Protein AF-A0A7V9F4B5-F1 (afdb_monomer)

Foldseek 3Di:
DKDWDADPVPRDIDIDDDDPVNVVVVVVVVVVVVVVVVVCVVVVPDDDDDDPCLVVDPCVQQDVVNPHPHDDDDDPPDDDPPDD

Mean predicted aligned error: 6.82 Å

Radius of gyration: 18.55 Å; Cα contacts (8 Å, |Δi|>4): 49; chains: 1; bounding box: 40×23×45 Å

Nearest PDB structures (foldseek):
  7el3-assembly1_B  TM=3.269E-01  e=6.698E+00  Acinetobacter baumannii

Secondary structure (DSSP, 8-state):
--EEEE-TTT--EEEE---HHHHHHHHHHHHHHHHHHHHHHHH--------GGGGG-TTGGG-GGGT--PPPPPPS--------

Solvent-accessible surface area (backbone atoms only — not comparable to full-atom values): 5557 Å² total; per-residue (Å²): 115,79,46,75,50,73,41,83,92,79,70,47,72,52,76,47,70,66,54,70,68,54,50,56,53,49,50,54,51,53,52,54,51,49,56,50,49,54,51,26,64,76,70,67,57,79,81,75,77,92,55,83,68,58,83,73,44,91,56,50,77,30,32,60,84,71,76,20,69,67,81,81,81,79,75,96,77,83,79,78,80,83,82,128

pLDDT: mean 90.16, std 13.93, range [37.75, 98.62]

Sequence (84 aa):
RMLQLVYLGNGEMLRYEPDEADLLATERKVEALWQAIQRATASGAWLPRKSVLCGWCDHQALCPAWGGTPPALPETSGREPSSA

Structure (mmCIF, N/CA/C/O backbone):
data_AF-A0A7V9F4B5-F1
#
_entry.id   AF-A0A7V9F4B5-F1
#
loop_
_atom_site.group_PDB
_atom_site.id
_atom_site.type_symbol
_atom_site.label_atom_id
_atom_site.label_alt_id
_atom_site.label_comp_id
_atom_site.label_asym_id
_atom_site.label_entity_id
_atom_site.label_seq_id
_atom_site.pdbx_PDB_ins_code
_atom_site.Cartn_x
_atom_site.Cartn_y
_atom_site.Cartn_z
_atom_site.occupancy
_atom_site.B_iso_or_equiv
_atom_site.auth_seq_id
_atom_site.auth_comp_id
_atom_site.auth_asym_id
_atom_site.auth_atom_id
_atom_site.pdbx_PDB_model_num
ATOM 1 N N . ARG A 1 1 ? 19.395 -9.189 -12.813 1.00 79.19 1 ARG A N 1
ATOM 2 C CA . ARG A 1 1 ? 18.756 -10.504 -13.109 1.00 79.19 1 ARG A CA 1
ATOM 3 C C . ARG A 1 1 ? 17.370 -10.212 -13.676 1.00 79.19 1 ARG A C 1
ATOM 5 O O . ARG A 1 1 ? 16.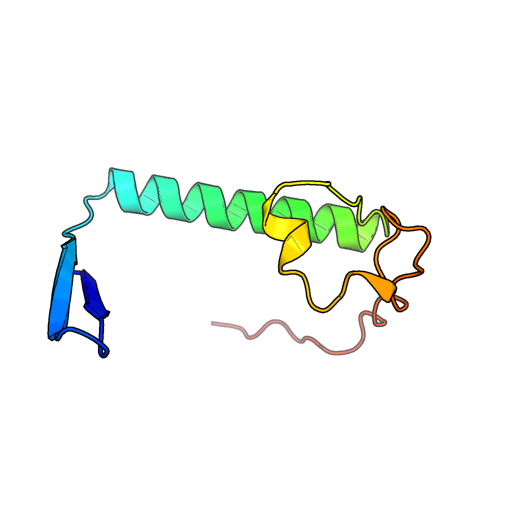727 -9.325 -13.136 1.00 79.19 1 ARG A O 1
ATOM 12 N N . MET A 1 2 ? 16.935 -10.906 -14.732 1.00 90.69 2 MET A N 1
ATOM 13 C CA . MET A 1 2 ? 15.642 -10.656 -15.390 1.00 90.69 2 MET A CA 1
ATOM 14 C C . MET A 1 2 ? 14.457 -11.160 -14.550 1.00 90.69 2 MET A C 1
ATOM 16 O O . MET A 1 2 ? 14.496 -12.277 -14.032 1.00 90.69 2 MET A O 1
ATOM 20 N N . LEU A 1 3 ? 13.409 -10.341 -14.447 1.00 94.00 3 LEU A N 1
ATOM 21 C CA . LEU A 1 3 ? 12.106 -10.670 -13.872 1.00 94.00 3 LEU A CA 1
ATOM 22 C C . LEU A 1 3 ? 11.107 -10.962 -14.990 1.00 94.00 3 LEU A C 1
ATOM 24 O O . LEU A 1 3 ? 11.123 -10.312 -16.037 1.00 94.00 3 LEU A O 1
ATOM 28 N N . GLN A 1 4 ? 10.224 -11.930 -14.758 1.00 95.88 4 GLN A N 1
ATOM 29 C CA . GLN A 1 4 ? 9.234 -12.343 -15.742 1.00 95.88 4 GLN A CA 1
ATOM 30 C C . GLN A 1 4 ? 7.883 -12.617 -15.081 1.00 95.88 4 GLN A C 1
ATOM 32 O O . GLN A 1 4 ? 7.794 -13.432 -14.164 1.00 95.88 4 GLN A O 1
ATOM 37 N N . LEU A 1 5 ? 6.836 -11.959 -15.576 1.00 96.88 5 LEU A N 1
ATOM 38 C CA . LEU A 1 5 ? 5.444 -12.180 -15.194 1.00 96.88 5 LEU A CA 1
ATOM 39 C C . LEU A 1 5 ? 4.726 -12.883 -16.346 1.00 96.88 5 LEU A C 1
ATOM 41 O O . LEU A 1 5 ? 4.724 -12.380 -17.4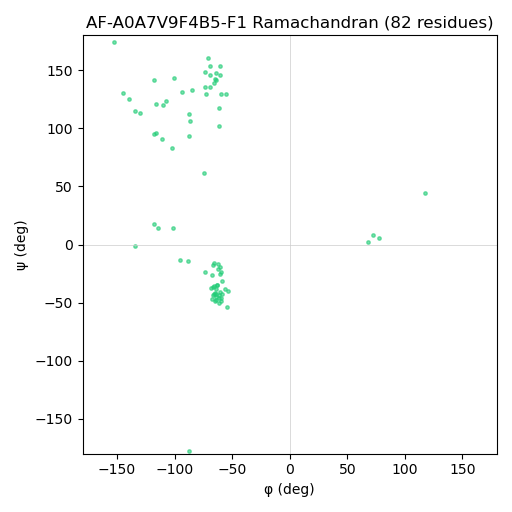67 1.00 96.88 5 LEU A O 1
ATOM 45 N N . VAL A 1 6 ? 4.132 -14.045 -16.071 1.00 96.44 6 VAL A N 1
ATOM 46 C CA . VAL A 1 6 ? 3.418 -14.856 -17.068 1.00 96.44 6 VAL A CA 1
ATOM 47 C C . VAL A 1 6 ? 1.922 -14.825 -16.778 1.00 96.44 6 VAL A C 1
ATOM 49 O O . VAL A 1 6 ? 1.481 -15.267 -15.718 1.00 96.44 6 VAL A O 1
ATOM 52 N N . TYR A 1 7 ? 1.138 -14.337 -17.733 1.00 96.06 7 TYR A N 1
ATOM 53 C CA . TYR A 1 7 ? -0.317 -14.358 -17.692 1.00 96.06 7 TYR A CA 1
ATOM 54 C C . TYR A 1 7 ? -0.829 -15.686 -18.246 1.00 96.06 7 TYR A C 1
ATOM 56 O O . TYR A 1 7 ? -0.820 -15.940 -19.448 1.00 96.06 7 TYR A O 1
ATOM 64 N N . LEU A 1 8 ? -1.308 -16.555 -17.356 1.00 96.38 8 LEU A N 1
ATOM 65 C CA . LEU A 1 8 ? -1.740 -17.906 -17.731 1.00 96.38 8 LEU A CA 1
ATOM 66 C C . LEU A 1 8 ? -2.994 -17.923 -18.623 1.00 96.38 8 LEU A C 1
ATOM 68 O O . LEU A 1 8 ? -3.178 -18.861 -19.390 1.00 96.38 8 LEU A O 1
ATOM 72 N N . GLY A 1 9 ? -3.850 -16.899 -18.540 1.00 95.88 9 GLY A N 1
ATOM 73 C CA . GLY A 1 9 ? -5.111 -16.842 -19.289 1.00 95.88 9 GLY A CA 1
ATOM 74 C C . GLY A 1 9 ? -4.958 -16.562 -20.788 1.00 95.88 9 GLY A C 1
ATOM 75 O O . GLY A 1 9 ? -5.844 -16.916 -21.559 1.00 95.88 9 GLY A O 1
ATOM 76 N N . ASN A 1 10 ? -3.855 -15.937 -21.206 1.00 94.88 10 ASN A N 1
ATOM 77 C CA . ASN A 1 10 ? -3.597 -15.573 -22.605 1.00 94.88 10 ASN A CA 1
ATOM 78 C C . ASN A 1 10 ? -2.173 -15.930 -23.078 1.00 94.88 10 ASN A C 1
ATOM 80 O O . ASN A 1 10 ? -1.841 -15.689 -24.236 1.00 94.88 10 ASN A O 1
ATOM 84 N N . GLY A 1 11 ? -1.333 -16.495 -22.203 1.00 93.38 11 GLY A N 1
ATOM 85 C CA . GLY A 1 11 ? 0.060 -16.840 -22.497 1.00 93.38 11 GLY A CA 1
ATOM 86 C C . GLY A 1 11 ? 1.002 -15.637 -22.606 1.00 93.38 11 GLY A C 1
ATOM 87 O O . GLY A 1 11 ? 2.155 -15.809 -23.000 1.00 93.38 11 GLY A O 1
ATOM 88 N N . GLU A 1 12 ? 0.540 -14.428 -22.277 1.00 97.19 12 GLU A N 1
ATOM 89 C CA . GLU A 1 12 ? 1.343 -13.212 -22.361 1.00 97.19 12 GLU A CA 1
ATOM 90 C C . GLU A 1 12 ? 2.450 -13.203 -21.307 1.00 97.19 12 GLU A C 1
ATOM 92 O O . GLU A 1 12 ? 2.301 -13.707 -20.192 1.00 97.19 12 GLU A O 1
ATOM 97 N N . MET A 1 13 ? 3.588 -12.616 -21.666 1.00 96.44 13 MET A N 1
ATOM 98 C CA . MET A 1 13 ? 4.774 -12.600 -20.830 1.00 96.44 13 MET A CA 1
ATOM 99 C C . MET A 1 13 ? 5.374 -11.201 -20.789 1.00 96.44 13 MET A C 1
ATOM 101 O O . MET A 1 13 ? 5.886 -10.709 -21.793 1.00 96.44 13 MET A O 1
ATOM 105 N N . LEU A 1 14 ? 5.359 -10.588 -19.608 1.00 96.44 14 LEU A N 1
ATOM 106 C CA . LEU A 1 14 ? 6.045 -9.327 -19.355 1.00 96.44 14 LEU A CA 1
ATOM 107 C C . LEU A 1 14 ? 7.429 -9.614 -18.788 1.00 96.44 14 LEU A C 1
ATOM 109 O O . LEU A 1 14 ? 7.574 -10.401 -17.851 1.00 96.44 14 LEU A O 1
ATOM 113 N N . ARG A 1 15 ? 8.448 -8.973 -19.361 1.00 96.38 15 ARG A N 1
ATOM 114 C CA . ARG A 1 15 ? 9.840 -9.072 -18.915 1.00 96.38 15 ARG A CA 1
ATOM 115 C C . ARG A 1 15 ? 10.338 -7.711 -18.478 1.00 96.38 15 ARG A C 1
ATOM 117 O O . ARG A 1 15 ? 10.017 -6.703 -19.102 1.00 96.38 15 ARG A O 1
ATOM 124 N N . TYR A 1 16 ? 11.129 -7.709 -17.419 1.00 94.75 16 TYR A N 1
ATOM 125 C CA . TYR A 1 16 ? 11.712 -6.503 -16.865 1.00 94.75 16 TYR A CA 1
ATOM 126 C C . TYR A 1 16 ? 13.106 -6.800 -16.319 1.00 94.75 16 TYR A C 1
ATOM 128 O O . TYR A 1 16 ? 13.304 -7.769 -15.584 1.00 94.75 16 TYR A O 1
ATOM 136 N N . GLU A 1 17 ? 14.077 -5.975 -16.696 1.00 96.94 17 GLU A N 1
ATOM 137 C CA . GLU A 1 17 ? 15.453 -6.049 -16.214 1.00 96.94 17 GLU A CA 1
ATOM 138 C C . GLU A 1 17 ? 15.717 -4.829 -15.327 1.00 96.94 17 GLU A C 1
ATOM 140 O O . GLU A 1 17 ? 16.080 -3.780 -15.854 1.00 96.94 17 GLU A O 1
ATOM 145 N N . PRO A 1 18 ? 15.480 -4.933 -14.005 1.00 95.06 18 PRO A N 1
ATOM 146 C CA . PRO A 1 18 ? 15.682 -3.808 -13.102 1.00 95.06 18 PRO A CA 1
ATOM 147 C C . PRO A 1 18 ? 17.159 -3.429 -13.028 1.00 95.06 18 PRO A C 1
ATOM 149 O O . PRO A 1 18 ? 18.029 -4.308 -12.938 1.00 95.06 18 PRO A O 1
ATOM 152 N N . ASP A 1 19 ? 17.415 -2.126 -13.009 1.00 96.62 19 ASP A N 1
ATOM 153 C CA . ASP A 1 19 ? 18.725 -1.573 -12.693 1.00 96.62 19 ASP A CA 1
ATOM 154 C C . ASP A 1 19 ? 18.903 -1.365 -11.176 1.00 96.62 19 ASP A C 1
ATOM 156 O O . ASP A 1 19 ? 18.060 -1.730 -10.354 1.00 96.62 19 ASP A O 1
ATOM 160 N N . GLU A 1 20 ? 20.046 -0.817 -10.771 1.00 97.31 20 GLU A N 1
ATOM 161 C CA . GLU A 1 20 ? 20.328 -0.557 -9.358 1.00 97.31 20 GLU A CA 1
ATOM 162 C C . GLU A 1 20 ? 19.366 0.474 -8.743 1.00 97.31 20 GLU A C 1
ATOM 164 O O . GLU A 1 20 ? 18.925 0.312 -7.602 1.00 97.31 20 GLU A O 1
ATOM 169 N N . ALA A 1 21 ? 18.996 1.514 -9.491 1.00 98.06 21 ALA A N 1
ATOM 170 C CA . ALA A 1 21 ? 18.101 2.553 -9.000 1.00 98.06 21 ALA A CA 1
ATOM 171 C C . ALA A 1 21 ? 16.690 2.000 -8.753 1.00 98.06 21 ALA A C 1
ATOM 173 O O . ALA A 1 21 ? 16.052 2.369 -7.760 1.00 98.06 21 ALA A O 1
ATOM 174 N N . ASP A 1 22 ? 16.235 1.076 -9.599 1.00 96.56 22 ASP A N 1
ATOM 175 C CA . ASP A 1 22 ? 14.975 0.352 -9.440 1.00 96.56 22 ASP A CA 1
ATOM 176 C C . ASP A 1 22 ? 14.946 -0.475 -8.148 1.00 96.56 22 ASP A C 1
ATOM 178 O O . ASP A 1 22 ? 13.959 -0.454 -7.397 1.00 96.56 22 ASP A O 1
ATOM 182 N N . LEU A 1 23 ? 16.046 -1.174 -7.852 1.00 96.75 23 LEU A N 1
ATOM 183 C CA . LEU A 1 23 ? 16.187 -1.970 -6.633 1.00 96.75 23 LEU A CA 1
ATOM 184 C C . LEU A 1 23 ? 16.180 -1.078 -5.388 1.00 96.75 23 LEU A C 1
ATOM 186 O O . LEU A 1 23 ? 15.375 -1.304 -4.483 1.00 96.75 23 LEU A O 1
ATOM 190 N N . LEU A 1 24 ? 16.976 -0.006 -5.383 1.00 98.38 24 LEU A N 1
ATOM 191 C CA . LEU A 1 24 ? 17.024 0.956 -4.277 1.00 98.38 24 LEU A CA 1
ATOM 192 C C . LEU A 1 24 ? 15.684 1.677 -4.073 1.00 98.38 24 LEU A C 1
ATOM 194 O O . LEU A 1 24 ? 15.310 2.035 -2.955 1.00 98.38 24 LEU A O 1
ATOM 198 N N . ALA A 1 25 ? 14.940 1.957 -5.145 1.00 98.06 25 ALA A N 1
ATOM 199 C CA . ALA A 1 25 ? 13.601 2.530 -5.040 1.00 98.06 25 ALA A CA 1
ATOM 200 C C . ALA A 1 25 ? 12.600 1.532 -4.442 1.00 98.06 25 ALA A C 1
ATOM 202 O O . ALA A 1 25 ? 11.723 1.930 -3.673 1.00 98.06 25 ALA A O 1
ATOM 203 N N . THR A 1 26 ? 12.722 0.251 -4.786 1.00 97.19 26 THR A N 1
ATOM 204 C CA . THR A 1 26 ? 11.876 -0.816 -4.243 1.00 97.19 26 THR A CA 1
ATOM 205 C C . THR A 1 26 ? 12.154 -1.040 -2.760 1.00 97.19 26 THR A C 1
ATOM 207 O O . THR A 1 26 ? 11.210 -1.044 -1.971 1.00 97.19 26 THR A O 1
ATOM 210 N N . GLU A 1 27 ? 13.425 -1.127 -2.365 1.00 98.38 27 GLU A N 1
ATOM 211 C CA . GLU A 1 27 ? 13.852 -1.253 -0.966 1.00 98.38 27 GLU A CA 1
ATOM 212 C C . GLU A 1 27 ? 13.275 -0.127 -0.103 1.00 98.38 27 GLU A C 1
ATOM 214 O O . GLU A 1 27 ? 12.520 -0.389 0.833 1.00 98.38 27 GLU A O 1
ATOM 219 N N . ARG A 1 28 ? 13.484 1.134 -0.504 1.00 98.62 28 ARG A N 1
ATOM 220 C CA . ARG A 1 28 ? 12.938 2.300 0.210 1.00 98.62 28 ARG A CA 1
ATOM 221 C C . ARG A 1 28 ? 11.419 2.248 0.375 1.00 98.62 28 ARG A C 1
ATOM 223 O O . ARG A 1 28 ? 10.898 2.654 1.413 1.00 98.62 28 ARG A O 1
ATOM 230 N N . LYS A 1 29 ? 10.682 1.769 -0.635 1.00 98.50 29 LYS A N 1
ATOM 231 C CA . LYS A 1 29 ? 9.216 1.620 -0.552 1.00 98.50 29 LYS A CA 1
ATOM 232 C C . LYS A 1 29 ? 8.820 0.550 0.464 1.00 98.50 29 LYS A C 1
ATOM 234 O O . LYS A 1 29 ? 7.889 0.778 1.237 1.00 98.50 29 LYS A O 1
ATOM 239 N N . VAL A 1 30 ? 9.511 -0.590 0.467 1.00 98.62 30 VAL A N 1
ATOM 240 C CA . VAL A 1 30 ? 9.260 -1.689 1.411 1.00 98.62 30 VAL A CA 1
ATOM 241 C C . VAL A 1 30 ? 9.557 -1.242 2.839 1.00 98.62 30 VAL A C 1
ATOM 243 O O . VAL A 1 30 ? 8.710 -1.407 3.716 1.00 98.62 30 VAL A O 1
ATOM 246 N N . GLU A 1 31 ? 10.703 -0.603 3.070 1.00 98.62 31 GLU A N 1
ATOM 247 C CA . GLU A 1 31 ? 11.071 -0.073 4.383 1.00 98.62 31 GLU A CA 1
ATOM 248 C C . GLU A 1 31 ? 10.075 0.982 4.869 1.00 98.62 31 GLU A C 1
ATOM 250 O O . GLU A 1 31 ? 9.600 0.912 6.003 1.00 98.62 31 GLU A O 1
ATOM 255 N N . ALA A 1 32 ? 9.692 1.934 4.014 1.00 98.38 32 ALA A N 1
ATOM 256 C CA . ALA A 1 32 ? 8.721 2.964 4.373 1.00 98.38 32 ALA A CA 1
ATOM 257 C C . ALA A 1 32 ? 7.356 2.366 4.755 1.00 98.38 32 ALA A C 1
ATOM 259 O O . ALA A 1 32 ? 6.740 2.811 5.731 1.00 98.38 32 ALA A O 1
ATOM 260 N N . LEU A 1 33 ? 6.900 1.345 4.020 1.00 97.62 33 LEU A N 1
ATOM 261 C CA . LEU A 1 33 ? 5.677 0.613 4.338 1.00 97.62 33 LEU A CA 1
ATOM 262 C C . LEU A 1 33 ? 5.803 -0.118 5.679 1.00 97.62 33 LEU A C 1
ATOM 264 O O . LEU A 1 33 ? 4.899 -0.019 6.509 1.00 97.62 33 LEU A O 1
ATOM 268 N N . TRP A 1 34 ? 6.929 -0.790 5.927 1.00 97.44 34 TRP A N 1
ATOM 269 C CA . TRP A 1 34 ? 7.182 -1.465 7.198 1.00 97.44 34 TRP A CA 1
ATOM 270 C C . TRP A 1 34 ? 7.162 -0.488 8.375 1.00 97.44 34 TRP A C 1
ATOM 272 O O . TRP A 1 34 ? 6.477 -0.722 9.367 1.00 97.44 34 TRP A O 1
ATOM 282 N N . GLN A 1 35 ? 7.820 0.664 8.247 1.00 98.00 35 GLN A N 1
ATOM 283 C CA . GLN A 1 35 ? 7.800 1.690 9.288 1.00 98.00 35 GLN A CA 1
ATOM 284 C C . GLN A 1 35 ? 6.389 2.247 9.532 1.00 98.00 35 GLN A C 1
ATOM 286 O O . GLN A 1 35 ? 6.033 2.558 10.669 1.00 98.00 35 GLN A O 1
ATOM 291 N N . ALA A 1 36 ? 5.563 2.368 8.489 1.00 96.25 36 ALA A N 1
ATOM 292 C CA . ALA A 1 36 ? 4.163 2.757 8.643 1.00 96.25 36 ALA A CA 1
ATOM 293 C C . ALA A 1 36 ? 3.350 1.693 9.398 1.00 96.25 36 ALA A C 1
ATOM 295 O O . ALA A 1 36 ? 2.596 2.052 10.303 1.00 96.25 36 ALA A O 1
ATOM 296 N N . ILE A 1 37 ? 3.555 0.410 9.086 1.00 93.81 37 ILE A N 1
ATOM 297 C CA . ILE A 1 37 ? 2.939 -0.719 9.798 1.00 93.81 37 ILE A CA 1
ATOM 298 C C . ILE A 1 37 ? 3.347 -0.705 11.272 1.00 93.81 37 ILE A C 1
ATOM 300 O O . ILE A 1 37 ? 2.480 -0.734 12.136 1.00 93.81 37 ILE A O 1
ATOM 304 N N . GLN A 1 38 ? 4.639 -0.567 11.578 1.00 95.25 38 GLN A N 1
ATOM 305 C CA . GLN A 1 38 ? 5.132 -0.533 12.958 1.00 95.25 38 GLN A CA 1
ATOM 306 C C . GLN A 1 38 ? 4.498 0.607 13.768 1.00 95.25 38 GLN A C 1
ATOM 308 O O . GLN A 1 38 ? 4.071 0.398 14.903 1.00 95.25 38 GLN A O 1
ATOM 313 N N . ARG A 1 39 ? 4.368 1.804 13.177 1.00 95.25 39 ARG A N 1
ATOM 314 C CA . ARG A 1 39 ? 3.675 2.932 13.821 1.00 95.25 39 ARG A CA 1
ATOM 315 C C . ARG A 1 39 ? 2.187 2.655 14.044 1.00 95.25 39 ARG A 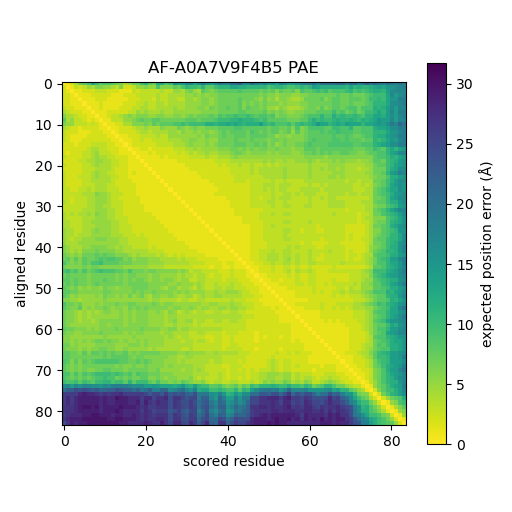C 1
ATOM 317 O O . ARG A 1 39 ? 1.671 2.989 15.111 1.00 95.25 39 ARG A O 1
ATOM 324 N N . ALA A 1 40 ? 1.498 2.060 13.071 1.00 94.00 40 ALA A N 1
ATOM 325 C CA . ALA A 1 40 ? 0.085 1.700 13.195 1.00 94.00 40 ALA A CA 1
ATOM 326 C C . ALA A 1 40 ? -0.130 0.633 14.279 1.00 94.00 40 ALA A C 1
ATOM 328 O O . ALA A 1 40 ? -1.023 0.776 15.108 1.00 94.00 40 ALA A O 1
ATOM 329 N N . THR A 1 41 ? 0.741 -0.375 14.345 1.00 92.25 41 THR A N 1
ATOM 330 C CA . THR A 1 41 ? 0.735 -1.396 15.399 1.00 92.25 41 THR A CA 1
ATOM 331 C C . THR A 1 41 ? 0.954 -0.774 16.777 1.00 92.25 41 THR A C 1
ATOM 333 O O . THR A 1 41 ? 0.157 -1.012 17.677 1.00 92.25 41 THR A O 1
ATOM 336 N N . ALA A 1 42 ? 1.983 0.066 16.941 1.00 91.69 42 ALA A N 1
ATOM 337 C CA . ALA A 1 42 ? 2.315 0.672 18.234 1.00 91.69 42 ALA A CA 1
ATOM 338 C C . ALA A 1 42 ? 1.238 1.645 18.745 1.00 91.69 42 ALA A C 1
ATOM 340 O O . ALA A 1 42 ? 1.001 1.735 19.945 1.00 91.69 42 ALA A O 1
ATOM 341 N N . SER A 1 43 ? 0.593 2.385 17.841 1.00 92.88 43 SER A N 1
ATOM 342 C CA . SER A 1 43 ? -0.473 3.336 18.192 1.00 92.88 43 SER A CA 1
ATOM 343 C C . SER A 1 43 ? -1.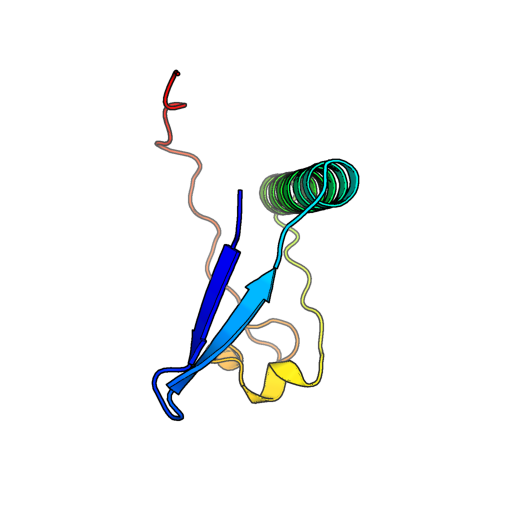871 2.713 18.233 1.00 92.88 43 SER A C 1
ATOM 345 O O . SER A 1 43 ? -2.808 3.357 18.698 1.00 92.88 43 SER A O 1
ATOM 347 N N . GLY A 1 44 ? -2.042 1.506 17.688 1.00 90.62 44 GLY A N 1
ATOM 348 C CA . GLY A 1 44 ? -3.350 0.916 17.396 1.00 90.62 44 GLY A CA 1
ATOM 349 C C . GLY A 1 44 ? -4.125 1.625 16.273 1.00 90.62 44 GLY A C 1
ATOM 350 O O . GLY A 1 44 ? -5.254 1.236 15.969 1.00 90.62 44 GLY A O 1
ATOM 351 N N . ALA A 1 45 ? -3.560 2.660 15.643 1.00 90.81 45 ALA A N 1
ATOM 352 C CA . ALA A 1 45 ? -4.264 3.493 14.677 1.00 90.81 45 ALA A CA 1
ATOM 353 C C . ALA A 1 45 ? -4.178 2.921 13.251 1.00 90.81 45 ALA A C 1
ATOM 355 O O . ALA A 1 45 ? -3.269 3.236 12.481 1.00 90.81 45 ALA A O 1
ATOM 356 N N . TRP A 1 46 ? -5.183 2.130 12.873 1.00 91.50 46 TRP A N 1
ATOM 357 C CA . TRP A 1 46 ? -5.363 1.595 11.518 1.00 91.50 46 TRP A CA 1
ATOM 358 C C . TRP A 1 46 ? -6.437 2.382 10.763 1.00 91.50 46 TRP A C 1
ATOM 360 O O . TRP A 1 46 ? -7.610 2.010 10.730 1.00 91.50 46 TRP A O 1
ATOM 370 N N . LEU A 1 47 ? -6.043 3.521 10.188 1.00 90.44 47 LEU A N 1
ATOM 371 C CA . LEU A 1 47 ? -6.984 4.446 9.555 1.00 90.44 47 LEU A CA 1
ATOM 372 C C . LEU A 1 47 ? -7.516 3.900 8.218 1.00 90.44 47 LEU A C 1
ATOM 374 O O . LEU A 1 47 ? -6.724 3.536 7.344 1.00 90.44 47 LEU A O 1
ATOM 378 N N . PRO A 1 48 ? -8.844 3.893 8.000 1.00 94.12 48 PRO A N 1
ATOM 379 C CA . PRO A 1 48 ? -9.404 3.472 6.728 1.00 94.12 48 PRO A CA 1
ATOM 380 C C . PRO A 1 48 ? -9.178 4.538 5.647 1.00 94.12 48 PRO A C 1
ATOM 382 O O . PRO A 1 48 ? -9.229 5.742 5.907 1.00 94.12 48 PRO A O 1
ATOM 385 N N . ARG A 1 49 ? -9.019 4.102 4.395 1.00 93.56 49 ARG A N 1
ATOM 386 C CA . ARG A 1 49 ? -8.964 4.990 3.226 1.00 93.56 49 ARG A CA 1
ATOM 387 C C . ARG A 1 4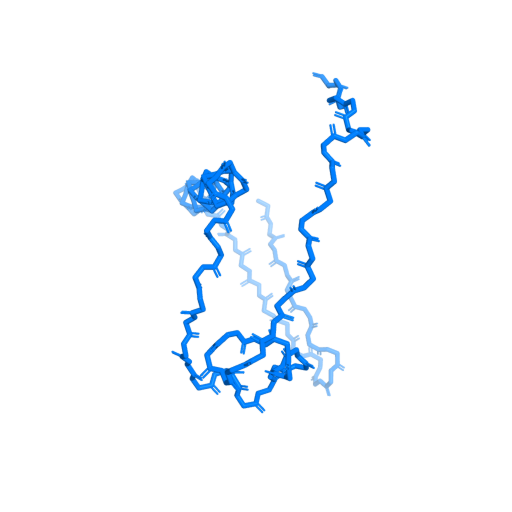9 ? -9.924 4.500 2.148 1.00 93.56 49 ARG A C 1
ATOM 389 O O . ARG A 1 49 ? -9.704 3.451 1.549 1.00 93.56 49 ARG A O 1
ATOM 396 N N . LYS A 1 50 ? -10.974 5.281 1.873 1.00 94.44 50 LYS A N 1
ATOM 397 C CA . LYS A 1 50 ? -11.901 4.997 0.767 1.00 94.44 50 LYS A CA 1
ATOM 398 C C . LYS A 1 50 ? -11.206 5.219 -0.582 1.00 94.44 50 LYS A C 1
ATOM 400 O O . LYS A 1 50 ? -10.510 6.215 -0.772 1.00 94.44 50 LYS A O 1
ATOM 405 N N . SER A 1 51 ? -11.403 4.292 -1.513 1.00 95.56 51 SER A N 1
ATOM 406 C CA . SER A 1 51 ? -10.939 4.363 -2.903 1.00 95.56 51 SER A CA 1
ATOM 407 C C . SER A 1 51 ? -11.858 3.538 -3.810 1.00 95.56 51 SER A C 1
ATOM 409 O O . SER A 1 51 ? -12.729 2.822 -3.318 1.00 95.56 51 SER A O 1
ATOM 411 N N . VAL A 1 52 ? -11.648 3.595 -5.128 1.00 96.00 52 VAL A N 1
ATOM 412 C CA . VAL A 1 52 ? -12.402 2.770 -6.092 1.00 96.00 52 VAL A CA 1
ATOM 413 C C . VAL A 1 52 ? -12.243 1.267 -5.834 1.00 96.00 52 VAL A C 1
ATOM 415 O O . VAL A 1 52 ? -13.192 0.512 -6.017 1.00 96.00 52 VAL A O 1
ATOM 418 N N . LEU A 1 53 ? -11.087 0.840 -5.310 1.00 96.12 53 LEU A N 1
ATOM 419 C CA . LEU A 1 53 ? -10.815 -0.564 -4.982 1.00 96.12 53 LEU A CA 1
ATOM 420 C C . LEU A 1 53 ? -11.683 -1.084 -3.835 1.00 96.12 53 LEU A C 1
ATOM 422 O O . LEU A 1 53 ? -11.841 -2.290 -3.678 1.00 96.12 53 LEU A O 1
ATOM 426 N N . CYS A 1 54 ? -12.286 -0.196 -3.041 1.00 96.12 54 CYS A N 1
ATOM 427 C CA . CYS A 1 54 ? -13.180 -0.614 -1.972 1.00 96.12 54 CYS A CA 1
ATOM 428 C C . CYS A 1 54 ? -14.422 -1.360 -2.479 1.00 96.12 54 CYS A C 1
ATOM 430 O O . CYS A 1 54 ? -15.014 -2.102 -1.702 1.00 96.12 54 CYS A O 1
ATOM 432 N N . GLY A 1 55 ? -14.803 -1.193 -3.752 1.00 94.81 55 GLY A N 1
ATOM 433 C CA . GLY A 1 55 ? -15.885 -1.967 -4.368 1.00 94.81 55 GLY A CA 1
ATOM 434 C C . GLY A 1 55 ? -15.575 -3.461 -4.512 1.00 94.81 55 GLY A C 1
ATOM 435 O O . GLY A 1 55 ? -16.495 -4.243 -4.715 1.00 94.81 55 GLY A O 1
ATOM 436 N N . TRP A 1 56 ? -14.304 -3.856 -4.393 1.00 96.56 56 TRP A N 1
ATOM 437 C CA . TRP A 1 56 ? -13.840 -5.246 -4.480 1.00 96.56 56 TRP A CA 1
ATOM 438 C C . TRP A 1 56 ? -13.253 -5.752 -3.152 1.00 96.56 56 TRP A C 1
ATOM 440 O O . TRP A 1 56 ? -12.539 -6.747 -3.127 1.00 96.56 56 TRP A O 1
ATOM 450 N N . CYS A 1 57 ? -13.480 -5.043 -2.042 1.00 96.00 57 CYS A N 1
ATOM 451 C CA . CYS A 1 57 ? -12.907 -5.409 -0.751 1.00 96.00 57 CYS A CA 1
ATOM 452 C C . CYS A 1 57 ? -13.803 -6.403 -0.001 1.00 96.00 57 CYS A C 1
ATOM 454 O O . CYS A 1 57 ? -14.848 -6.015 0.521 1.00 96.00 57 CYS A O 1
ATOM 456 N N . ASP A 1 58 ? -13.335 -7.641 0.166 1.00 96.62 58 ASP A N 1
ATOM 457 C CA . ASP A 1 58 ? -14.056 -8.694 0.907 1.00 96.62 58 ASP A CA 1
ATOM 458 C C . ASP A 1 58 ? -14.295 -8.366 2.394 1.00 96.62 58 ASP A C 1
ATOM 460 O O . ASP A 1 58 ? -15.144 -8.961 3.052 1.00 96.62 58 ASP A O 1
ATOM 464 N N . HIS A 1 59 ? -13.568 -7.388 2.942 1.00 95.75 59 HIS A N 1
ATOM 465 C CA . HIS A 1 59 ? -13.616 -7.011 4.358 1.00 95.75 59 HIS A CA 1
ATOM 466 C C . HIS A 1 59 ? -14.460 -5.752 4.616 1.00 95.75 59 HIS A C 1
ATOM 468 O O . HIS A 1 59 ? -14.379 -5.163 5.696 1.00 95.75 59 HIS A O 1
ATOM 474 N N . GLN A 1 60 ? -15.266 -5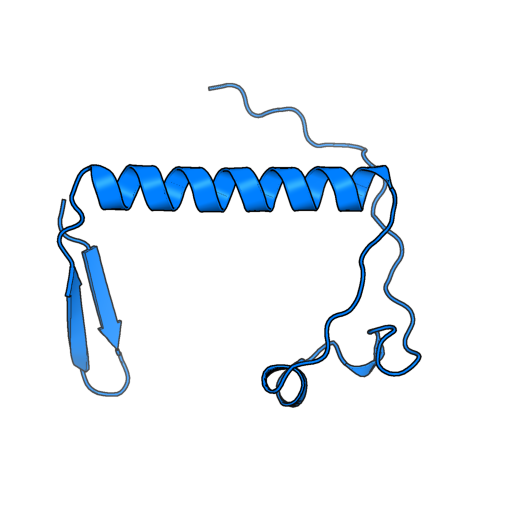.308 3.642 1.00 95.69 60 GLN A N 1
ATOM 475 C CA . GLN A 1 60 ? -16.053 -4.072 3.740 1.00 95.69 60 GLN A CA 1
ATOM 476 C C . GLN A 1 60 ? -16.930 -4.019 5.002 1.00 95.69 60 GLN A C 1
ATOM 478 O O . GLN A 1 60 ? -16.977 -2.981 5.660 1.00 95.69 60 GLN A O 1
ATOM 483 N N . ALA A 1 61 ? -17.552 -5.142 5.379 1.00 95.94 61 ALA A N 1
ATOM 484 C CA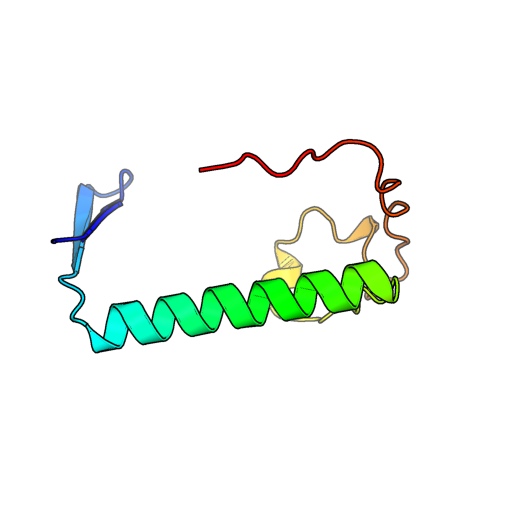 . ALA A 1 61 ? -18.409 -5.247 6.563 1.00 95.94 61 ALA A CA 1
ATOM 485 C C . ALA A 1 61 ? -17.679 -4.944 7.889 1.00 95.94 61 ALA A C 1
ATOM 487 O O . ALA A 1 61 ? -18.306 -4.518 8.854 1.00 95.94 61 ALA A O 1
ATOM 488 N N . LEU A 1 62 ? -16.358 -5.137 7.938 1.00 95.62 62 LEU A N 1
ATOM 489 C CA . LEU A 1 62 ? -15.534 -4.898 9.127 1.00 95.62 62 LEU A CA 1
ATOM 490 C C . LEU A 1 62 ? -14.885 -3.513 9.133 1.00 95.62 62 LEU A C 1
ATOM 492 O O . LEU A 1 62 ? -14.340 -3.087 10.149 1.00 95.62 62 LEU A O 1
ATOM 496 N N . CYS A 1 63 ? -14.885 -2.801 8.008 1.00 95.25 63 CYS A N 1
ATOM 497 C CA . CYS A 1 63 ? -14.064 -1.610 7.885 1.00 95.25 63 CYS A CA 1
ATOM 498 C C . CYS A 1 63 ? -14.762 -0.353 8.456 1.00 95.25 63 CYS A C 1
ATOM 500 O O . CYS A 1 63 ? -15.909 -0.062 8.091 1.00 95.25 63 CYS A O 1
ATOM 502 N N . PRO A 1 64 ? -14.064 0.467 9.275 1.00 94.50 64 PRO A N 1
ATOM 503 C CA . PRO A 1 64 ? -14.648 1.656 9.909 1.00 94.50 64 PRO A CA 1
ATOM 504 C C . PRO A 1 64 ? -15.184 2.707 8.933 1.00 94.50 64 PRO A C 1
ATOM 506 O O . PRO A 1 64 ? -16.085 3.470 9.269 1.00 94.50 64 PRO A O 1
ATOM 509 N N . ALA A 1 65 ? -14.690 2.728 7.691 1.00 95.75 65 ALA A N 1
ATOM 510 C CA . ALA A 1 65 ? -15.211 3.599 6.635 1.00 95.75 65 ALA A CA 1
ATOM 511 C C . ALA A 1 65 ? -16.699 3.349 6.297 1.00 95.75 65 ALA A C 1
ATOM 513 O O . ALA A 1 65 ? -17.339 4.228 5.707 1.00 95.75 65 ALA A O 1
ATOM 514 N N . TRP A 1 66 ? -17.238 2.183 6.661 1.00 95.69 66 TRP A N 1
ATOM 515 C CA . TRP A 1 66 ? -18.649 1.806 6.516 1.00 95.69 66 TRP A CA 1
ATOM 516 C C . TRP A 1 66 ? -19.328 1.538 7.866 1.00 95.69 66 TRP A C 1
ATOM 518 O O . TRP A 1 66 ? -20.378 0.910 7.907 1.00 95.69 66 TRP A O 1
ATOM 528 N N . GLY A 1 67 ? -18.737 2.010 8.971 1.00 94.75 67 GLY A N 1
ATOM 529 C CA . GLY A 1 67 ? -19.244 1.772 10.325 1.00 94.75 67 GLY A CA 1
ATOM 530 C C . GLY A 1 67 ? -18.940 0.377 10.885 1.00 94.75 67 GLY A C 1
ATOM 531 O O . GLY A 1 67 ? -19.411 0.053 11.971 1.00 94.75 67 GLY A O 1
ATOM 532 N N . GLY A 1 68 ? -18.158 -0.442 10.173 1.00 95.06 68 GLY A N 1
ATOM 533 C CA . GLY A 1 68 ? -17.691 -1.737 10.665 1.00 95.06 68 GLY A CA 1
ATOM 534 C C . GLY A 1 68 ? -16.644 -1.597 11.773 1.00 95.06 68 GLY A C 1
ATOM 535 O O . GLY A 1 68 ? -16.014 -0.550 11.928 1.00 95.06 68 GLY A O 1
ATOM 536 N N . THR A 1 69 ? -16.450 -2.663 12.550 1.00 94.88 69 THR A N 1
ATOM 537 C CA . THR A 1 69 ? -15.412 -2.724 13.590 1.00 94.88 69 THR A CA 1
ATOM 538 C C . THR A 1 69 ? -14.387 -3.805 13.239 1.00 94.88 69 THR A C 1
ATOM 540 O O . THR A 1 69 ? -14.774 -4.969 13.097 1.00 94.88 69 THR A O 1
ATOM 543 N N . PRO A 1 70 ? -13.095 -3.457 13.082 1.00 92.69 70 PRO A N 1
ATOM 544 C CA . PRO A 1 70 ? -12.053 -4.432 12.803 1.00 92.69 70 PRO A CA 1
ATOM 545 C C . PRO A 1 70 ? -11.801 -5.323 14.030 1.00 92.69 70 PRO A C 1
ATOM 547 O O . PRO A 1 70 ? -12.036 -4.892 15.163 1.00 92.69 70 PRO A O 1
ATOM 550 N N . PRO A 1 71 ? -11.308 -6.557 13.831 1.00 91.44 71 PRO A N 1
ATOM 551 C CA . PRO A 1 71 ? -10.899 -7.415 14.936 1.00 91.44 71 PRO A CA 1
ATOM 552 C C . PRO A 1 71 ? -9.777 -6.760 15.756 1.00 91.44 71 PRO A C 1
ATOM 554 O O . PRO A 1 71 ? -9.000 -5.953 15.239 1.00 91.44 71 PRO A O 1
ATOM 557 N N . ALA A 1 72 ? -9.689 -7.124 17.037 1.00 89.88 72 ALA A N 1
ATOM 558 C CA . ALA A 1 72 ? -8.616 -6.659 17.910 1.00 89.88 72 ALA A CA 1
ATOM 559 C C . ALA A 1 72 ? -7.243 -7.094 17.372 1.00 89.88 72 ALA A C 1
ATOM 561 O O . ALA A 1 72 ? -7.106 -8.173 16.789 1.00 89.88 72 ALA A O 1
ATOM 562 N N . LEU A 1 73 ? -6.225 -6.253 17.578 1.00 86.00 73 LEU A N 1
ATOM 563 C CA . LEU A 1 73 ? -4.854 -6.614 17.228 1.00 86.00 73 LEU A CA 1
ATOM 564 C C . LEU A 1 73 ? -4.384 -7.792 18.094 1.00 86.00 73 LEU A C 1
ATOM 566 O O . LEU A 1 73 ? -4.727 -7.845 19.277 1.00 86.00 73 LEU A O 1
ATOM 570 N N . PRO A 1 74 ? -3.608 -8.730 17.527 1.00 86.19 74 PRO A N 1
ATOM 571 C CA . PRO A 1 74 ? -3.053 -9.834 18.295 1.00 86.19 74 PRO A CA 1
ATOM 572 C C . PRO A 1 74 ? -2.086 -9.310 19.359 1.00 86.19 74 PRO A C 1
ATOM 574 O O . PRO A 1 74 ? -1.377 -8.325 19.137 1.00 86.19 74 PRO A O 1
ATOM 577 N N . GLU A 1 75 ? -2.019 -9.999 20.498 1.00 81.06 75 GLU A N 1
ATOM 578 C CA . GLU A 1 75 ? -0.966 -9.730 21.471 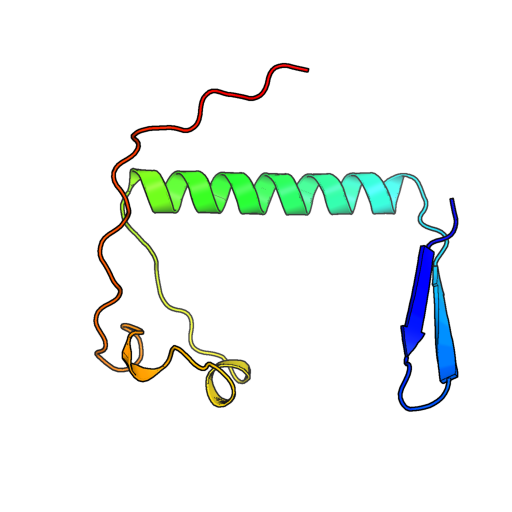1.00 81.06 75 GLU A C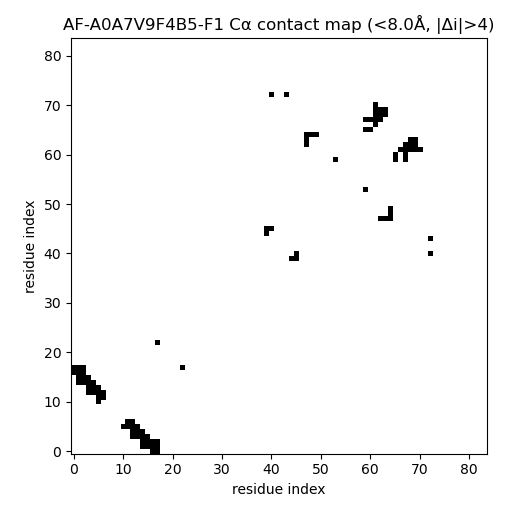A 1
ATOM 579 C C . GLU A 1 75 ? 0.394 -10.064 20.856 1.00 81.06 75 GLU A C 1
ATOM 581 O O . GLU A 1 75 ? 0.545 -11.039 20.116 1.00 81.06 75 GLU A O 1
ATOM 586 N N . THR A 1 76 ? 1.404 -9.248 21.147 1.00 66.88 76 THR A N 1
ATOM 587 C CA . THR A 1 76 ? 2.776 -9.467 20.683 1.00 66.88 76 THR A CA 1
ATOM 588 C C . THR A 1 76 ? 3.431 -10.598 21.482 1.00 66.88 76 THR A C 1
ATOM 590 O O . THR A 1 76 ? 4.407 -10.384 22.195 1.00 66.88 76 THR A O 1
ATOM 593 N N . SER A 1 77 ? 2.882 -11.807 21.415 1.00 57.88 77 SER A N 1
ATOM 594 C CA . SER A 1 77 ? 3.440 -13.014 22.016 1.00 57.88 77 SER A CA 1
ATOM 595 C C . SER A 1 77 ? 3.793 -14.007 20.904 1.00 57.88 77 SER A C 1
ATOM 597 O O . SER A 1 77 ? 2.958 -14.754 20.409 1.00 57.88 77 SER A O 1
ATOM 599 N N . GLY A 1 78 ? 5.069 -14.001 20.493 1.00 51.25 78 GLY A N 1
ATOM 600 C CA . GLY A 1 78 ? 5.660 -15.140 19.777 1.00 51.25 78 GLY A CA 1
ATOM 601 C C . GLY A 1 78 ? 6.158 -14.920 18.348 1.00 51.25 78 GLY A C 1
ATOM 602 O O . GLY A 1 78 ? 5.970 -15.797 17.509 1.00 51.25 78 GLY A O 1
ATOM 603 N N . ARG A 1 79 ? 6.869 -13.824 18.053 1.00 53.44 79 ARG A N 1
ATOM 604 C CA . ARG A 1 79 ? 7.873 -13.876 16.977 1.00 53.44 79 ARG A CA 1
ATOM 605 C C . ARG A 1 79 ? 9.258 -13.607 17.538 1.00 53.44 79 ARG A C 1
ATOM 607 O O . ARG A 1 79 ? 9.667 -12.463 17.698 1.00 53.44 79 ARG A O 1
ATOM 614 N N . GLU A 1 80 ? 9.959 -14.694 17.835 1.00 48.44 80 GLU A N 1
ATOM 615 C CA . GLU A 1 80 ? 11.414 -14.697 17.941 1.00 48.44 80 GLU A CA 1
ATOM 616 C C . GLU A 1 80 ? 11.974 -14.155 16.611 1.00 48.44 80 GLU A C 1
ATOM 618 O O . GLU A 1 80 ? 11.519 -14.590 15.542 1.00 48.44 80 GLU A O 1
ATOM 623 N N . PRO A 1 81 ? 12.882 -13.165 16.619 1.00 51.78 81 PRO A N 1
ATOM 624 C CA . PRO A 1 81 ? 13.537 -12.747 15.392 1.00 51.78 81 PRO A CA 1
ATOM 625 C C . PRO A 1 81 ? 14.313 -13.949 14.850 1.00 51.78 81 PRO A C 1
ATOM 627 O O . PRO A 1 81 ? 15.220 -14.451 15.508 1.00 51.78 81 PRO A O 1
ATOM 630 N N . SER A 1 82 ? 13.938 -14.425 13.660 1.00 55.72 82 SER A N 1
ATOM 631 C CA . SER A 1 82 ? 14.756 -15.378 12.913 1.00 55.72 82 SER A CA 1
ATOM 632 C C . SER A 1 82 ? 16.083 -14.692 12.621 1.00 55.72 82 SER A C 1
ATOM 634 O O . SER A 1 82 ? 16.158 -13.826 11.750 1.00 55.72 82 SER A O 1
ATOM 636 N N . SER A 1 83 ? 17.096 -15.052 13.398 1.00 43.56 83 SER A N 1
ATOM 637 C CA . SER A 1 83 ? 18.490 -14.714 13.171 1.00 43.56 83 SER A CA 1
ATOM 638 C C . SER A 1 83 ? 18.929 -15.279 11.820 1.00 43.56 83 SER A C 1
ATOM 640 O O . SER A 1 83 ? 18.695 -16.450 11.515 1.00 43.56 83 SER A O 1
ATOM 642 N N . ALA A 1 84 ? 19.531 -14.417 11.009 1.00 37.75 84 ALA A N 1
ATOM 643 C CA . ALA A 1 84 ? 20.391 -14.767 9.890 1.00 37.75 84 ALA A CA 1
ATOM 644 C C . ALA A 1 84 ? 21.722 -14.049 10.113 1.00 37.75 84 ALA A C 1
ATOM 646 O O . ALA A 1 84 ? 21.670 -12.885 10.579 1.00 37.75 84 ALA A O 1
#